Protein AF-A0ABD1UPL4-F1 (afdb_monomer_lite)

pLDDT: mean 81.05, std 18.78, range [35.22, 98.0]

Structure (mmCIF, N/CA/C/O backbone):
data_AF-A0ABD1UPL4-F1
#
_entry.id   AF-A0ABD1UPL4-F1
#
loop_
_atom_site.group_PDB
_atom_site.id
_atom_site.type_symbol
_atom_site.label_atom_id
_atom_site.label_alt_id
_atom_site.label_comp_id
_atom_site.label_asym_id
_atom_site.label_entity_id
_atom_site.label_seq_id
_atom_site.pdbx_PDB_ins_code
_atom_site.Cartn_x
_atom_site.Cartn_y
_atom_site.Cartn_z
_atom_site.occupancy
_atom_site.B_iso_or_equiv
_atom_site.auth_seq_id
_atom_site.auth_comp_id
_atom_site.auth_asym_id
_atom_site.auth_atom_id
_atom_site.pdbx_PDB_model_num
ATOM 1 N N . MET A 1 1 ? -34.786 12.542 63.519 1.00 57.78 1 MET A N 1
ATOM 2 C CA . MET A 1 1 ? -33.901 13.013 62.424 1.00 57.78 1 MET A CA 1
ATOM 3 C C . MET A 1 1 ? -32.709 12.085 62.118 1.00 57.78 1 MET A C 1
ATOM 5 O O . MET A 1 1 ? -32.287 12.051 60.973 1.00 57.78 1 MET A O 1
ATOM 9 N N . SER A 1 2 ? -32.197 11.280 63.065 1.00 63.03 2 SER A N 1
ATOM 10 C CA . SER A 1 2 ? -30.996 10.433 62.858 1.00 63.03 2 SER A CA 1
ATOM 11 C C . SER A 1 2 ? -31.134 9.312 61.796 1.00 63.03 2 SER A C 1
ATOM 13 O O . SER A 1 2 ? -30.226 9.090 60.998 1.00 63.03 2 SER A O 1
ATOM 15 N N . LYS A 1 3 ? -32.303 8.657 61.700 1.00 68.38 3 LYS A N 1
ATOM 16 C CA . LYS A 1 3 ? -32.531 7.527 60.769 1.00 68.38 3 LYS A CA 1
ATOM 17 C C . LYS A 1 3 ? -32.445 7.907 59.282 1.00 68.38 3 LYS A C 1
ATOM 19 O O . LYS A 1 3 ? -31.979 7.110 58.476 1.00 68.38 3 LYS A O 1
ATOM 24 N N . THR A 1 4 ? -32.866 9.117 58.914 1.00 75.88 4 THR A N 1
ATOM 25 C CA . THR A 1 4 ? -32.844 9.586 57.517 1.00 75.88 4 THR A CA 1
ATOM 26 C C . THR A 1 4 ? -31.418 9.857 57.042 1.00 75.88 4 THR A C 1
ATOM 28 O O . THR A 1 4 ? -31.061 9.492 55.928 1.00 75.88 4 THR A O 1
ATOM 31 N N . ARG A 1 5 ? -30.570 10.420 57.913 1.00 78.62 5 ARG A N 1
ATOM 32 C CA . ARG A 1 5 ? -29.154 10.687 57.622 1.00 78.62 5 ARG A CA 1
ATOM 33 C C . ARG A 1 5 ? -28.358 9.396 57.404 1.00 78.62 5 ARG A C 1
ATOM 35 O O . ARG A 1 5 ? -27.561 9.329 56.478 1.00 78.62 5 ARG A O 1
ATOM 42 N N . SER A 1 6 ? -28.631 8.367 58.209 1.00 86.56 6 SER A N 1
ATOM 43 C CA . SER A 1 6 ? -28.003 7.046 58.079 1.00 86.56 6 SER A CA 1
ATOM 44 C C . SER A 1 6 ? -28.363 6.352 56.759 1.00 86.56 6 SER A C 1
ATOM 46 O O . SER A 1 6 ? -27.465 5.865 56.079 1.00 86.56 6 SER A O 1
ATOM 48 N N . LYS A 1 7 ? -29.636 6.392 56.336 1.00 88.00 7 LYS A N 1
ATOM 49 C CA . LYS A 1 7 ? -30.048 5.851 55.027 1.00 88.00 7 LYS A CA 1
ATOM 50 C C . LYS A 1 7 ? -29.358 6.550 53.857 1.00 88.00 7 LYS A C 1
ATOM 52 O O . LYS A 1 7 ? -28.914 5.893 52.927 1.00 88.00 7 LYS A O 1
ATOM 57 N N . VAL A 1 8 ? -29.238 7.876 53.911 1.00 90.00 8 VAL A N 1
ATOM 58 C CA . VAL A 1 8 ? -28.547 8.645 52.864 1.00 90.00 8 VAL A CA 1
ATOM 59 C C . VAL A 1 8 ? -27.071 8.241 52.778 1.00 90.00 8 VAL A C 1
ATOM 61 O O . VAL A 1 8 ? -26.567 8.004 51.685 1.00 90.00 8 VAL A O 1
ATOM 64 N N . GLN A 1 9 ? -26.387 8.085 53.916 1.00 89.44 9 GLN A N 1
ATOM 65 C CA . GLN A 1 9 ? -24.999 7.605 53.943 1.00 89.44 9 GLN A CA 1
ATOM 66 C C . GLN A 1 9 ? -24.849 6.190 53.367 1.00 89.44 9 GLN A C 1
ATOM 68 O O . GLN A 1 9 ? -23.898 5.932 52.633 1.00 89.44 9 GLN A O 1
ATOM 73 N N . GLU A 1 10 ? -25.790 5.291 53.658 1.00 93.06 10 GLU A N 1
ATOM 74 C CA . GLU A 1 10 ? -25.792 3.928 53.121 1.00 93.06 10 GLU A CA 1
ATOM 75 C C . GLU A 1 10 ? -25.924 3.911 51.589 1.00 93.06 10 GLU A C 1
ATOM 77 O O . GLU A 1 10 ? -25.191 3.195 50.907 1.00 93.06 10 GLU A O 1
ATOM 82 N N . GLU A 1 11 ? -26.798 4.748 51.028 1.00 93.56 11 GLU A N 1
ATOM 83 C CA . GLU A 1 11 ? -26.969 4.867 49.575 1.00 93.56 11 GLU A CA 1
ATOM 84 C C . GLU A 1 11 ? -25.731 5.464 48.886 1.00 93.56 11 GLU A C 1
ATOM 86 O O . GLU A 1 11 ? -25.312 4.979 47.832 1.00 93.56 11 GLU A O 1
ATOM 91 N N . HIS A 1 12 ? -25.077 6.456 49.500 1.00 94.00 12 HIS A N 1
ATOM 92 C CA . HIS A 1 12 ? -23.802 6.974 48.992 1.00 94.00 12 HIS A CA 1
ATOM 93 C C . HIS A 1 12 ? -22.706 5.900 48.982 1.00 94.00 12 HIS A C 1
ATOM 95 O O . HIS A 1 12 ? -21.971 5.793 48.001 1.00 94.00 12 HIS A O 1
ATOM 101 N N . LEU A 1 13 ? -22.623 5.069 50.026 1.00 95.06 13 LEU A N 1
ATOM 102 C CA . LEU A 1 13 ? -21.667 3.959 50.086 1.00 95.06 13 LEU A CA 1
ATOM 103 C C . LEU A 1 13 ? -21.941 2.905 49.007 1.00 95.06 13 LEU A C 1
ATOM 105 O O . LEU A 1 13 ? -21.007 2.438 48.354 1.00 95.06 13 LEU A O 1
ATOM 109 N N . LYS A 1 14 ? -23.213 2.563 48.763 1.00 95.56 14 LYS A N 1
ATOM 110 C CA . LYS A 1 14 ? -23.599 1.655 47.669 1.00 95.56 14 LYS A CA 1
ATOM 111 C C . LYS A 1 14 ? -23.186 2.209 46.309 1.00 95.56 14 LYS A C 1
ATOM 113 O O . LYS A 1 14 ? -22.648 1.466 45.488 1.00 95.56 14 LYS A O 1
ATOM 118 N N . LYS A 1 15 ? -23.400 3.509 46.085 1.00 96.12 15 LYS A N 1
ATOM 119 C CA . LYS A 1 15 ? -23.006 4.184 44.845 1.00 96.12 15 LYS A CA 1
ATOM 120 C C . LYS A 1 15 ? -21.490 4.136 44.634 1.00 96.12 15 LYS A C 1
ATOM 122 O O . LYS A 1 15 ? -21.055 3.708 43.572 1.00 96.12 15 LYS A O 1
ATOM 127 N N . ILE A 1 16 ? -20.705 4.477 45.657 1.00 96.56 16 ILE A N 1
ATOM 128 C CA . ILE A 1 16 ? -19.235 4.428 45.599 1.00 96.56 16 ILE A CA 1
ATOM 129 C C . ILE A 1 16 ? -18.743 3.008 45.302 1.00 96.56 16 ILE A C 1
ATOM 131 O O . ILE A 1 16 ? -17.894 2.821 44.437 1.00 96.56 16 ILE A O 1
ATOM 135 N N . ASN A 1 17 ? -19.296 1.990 45.967 1.00 96.06 17 ASN A N 1
ATOM 136 C CA . ASN A 1 17 ? -18.900 0.601 45.725 1.00 96.06 17 ASN A CA 1
ATOM 137 C C . ASN A 1 17 ? -19.213 0.145 44.295 1.00 96.06 17 ASN A C 1
ATOM 139 O O . ASN A 1 17 ? -18.421 -0.583 43.694 1.00 96.06 17 ASN A O 1
ATOM 143 N N . ARG A 1 18 ? -20.344 0.587 43.736 1.00 96.50 18 ARG A N 1
ATOM 144 C CA . ARG A 1 18 ? -20.697 0.309 42.344 1.00 96.50 18 ARG A CA 1
ATOM 145 C C . ARG A 1 18 ? -19.719 0.974 41.376 1.00 96.50 18 ARG A C 1
ATOM 147 O O . ARG A 1 18 ? -19.169 0.287 40.521 1.00 96.50 18 ARG A O 1
ATOM 154 N N . GLU A 1 19 ? -19.469 2.270 41.546 1.00 97.06 19 GLU A N 1
ATOM 155 C CA . GLU A 1 19 ? -18.523 3.029 40.716 1.00 97.06 19 GLU A CA 1
ATOM 156 C C . GLU A 1 19 ? -17.108 2.436 40.798 1.00 97.06 19 GLU A C 1
ATOM 158 O O . GLU A 1 19 ? -16.435 2.279 39.783 1.00 97.06 19 GLU A O 1
ATOM 163 N N . MET A 1 20 ? -16.676 2.016 41.990 1.00 97.19 20 MET A N 1
ATOM 164 C CA . MET A 1 20 ? -15.386 1.355 42.188 1.00 97.19 20 MET A CA 1
ATOM 165 C C . MET A 1 20 ? -15.320 -0.016 41.495 1.00 97.19 20 MET A C 1
ATOM 167 O O . MET A 1 20 ? -14.281 -0.384 40.943 1.00 97.19 20 MET A O 1
ATOM 171 N N . GLY A 1 21 ? -16.430 -0.760 41.465 1.00 96.88 21 GLY A N 1
ATOM 172 C CA . GLY A 1 21 ? -16.549 -2.009 40.708 1.00 96.88 21 GLY A CA 1
ATOM 173 C C . GLY A 1 21 ? -16.453 -1.799 39.194 1.00 96.88 21 GLY A C 1
ATOM 174 O O . GLY A 1 21 ? -15.705 -2.510 38.519 1.00 96.88 21 GLY A O 1
ATOM 175 N N . GLU A 1 22 ? -17.154 -0.792 38.670 1.00 97.00 22 GLU A N 1
ATOM 176 C CA . GLU A 1 22 ? -17.115 -0.404 37.253 1.00 97.00 22 GLU A CA 1
ATOM 177 C C . GLU A 1 22 ? -15.710 0.072 36.846 1.00 97.00 22 GLU A C 1
ATOM 179 O O . GLU A 1 22 ? -15.168 -0.374 35.829 1.00 97.00 22 GLU A O 1
ATOM 184 N N . LEU A 1 23 ? -15.062 0.888 37.685 1.00 97.88 23 LEU A N 1
ATOM 185 C CA . LEU A 1 23 ? -13.683 1.329 37.477 1.00 97.88 23 LEU A CA 1
ATOM 186 C C . LEU A 1 23 ? -12.706 0.147 37.458 1.00 97.88 23 LEU A C 1
ATOM 188 O O . LEU A 1 23 ? -11.845 0.080 36.583 1.00 97.88 23 LEU A O 1
ATOM 192 N N . SER A 1 24 ? -12.855 -0.817 38.371 1.00 97.44 24 SER A N 1
ATOM 193 C CA . SER A 1 24 ? -12.014 -2.020 38.406 1.00 97.44 24 SER A CA 1
ATOM 194 C C . SER A 1 24 ? -12.166 -2.875 37.141 1.00 97.44 24 SER A C 1
ATOM 196 O O . SER A 1 24 ? -11.178 -3.398 36.623 1.00 97.44 24 SER A O 1
ATOM 198 N N . ALA A 1 25 ? -13.386 -3.005 36.610 1.00 97.81 25 ALA A N 1
ATOM 199 C CA . ALA A 1 25 ? -13.636 -3.721 35.359 1.00 97.81 25 ALA A CA 1
ATOM 200 C C . ALA A 1 25 ? -13.030 -2.992 34.145 1.00 97.81 25 ALA A C 1
ATOM 202 O O . ALA A 1 25 ? -12.408 -3.620 33.281 1.00 97.81 25 ALA A O 1
ATOM 203 N N . SER A 1 26 ? -13.157 -1.663 34.109 1.00 98.00 26 SER A N 1
ATOM 204 C CA . SER A 1 26 ? -12.530 -0.824 33.083 1.00 98.00 26 SER A CA 1
ATOM 205 C C . SER A 1 26 ? -11.002 -0.937 33.126 1.00 98.00 26 SER A C 1
ATOM 207 O O . SER A 1 26 ? -10.372 -1.201 32.104 1.00 98.00 26 SER A O 1
ATOM 209 N N . TYR A 1 27 ? -10.409 -0.869 34.322 1.00 98.00 27 TYR A N 1
ATOM 210 C CA . TYR A 1 27 ? -8.968 -1.024 34.530 1.00 98.00 27 TYR A CA 1
ATOM 211 C C . TYR A 1 27 ? -8.439 -2.360 33.990 1.00 98.00 27 TYR A C 1
ATOM 213 O O . TYR A 1 27 ? -7.474 -2.378 33.228 1.00 98.00 27 TYR A O 1
ATOM 221 N N . ARG A 1 28 ? -9.120 -3.475 34.292 1.00 97.88 28 ARG A N 1
ATOM 222 C CA . ARG A 1 28 ? -8.767 -4.800 33.745 1.00 97.88 28 ARG A CA 1
ATOM 223 C C . ARG A 1 28 ? -8.824 -4.831 32.220 1.00 97.88 28 ARG A C 1
ATOM 225 O O . ARG A 1 28 ? -7.951 -5.405 31.580 1.00 97.88 28 ARG A O 1
ATOM 232 N N . THR A 1 29 ? -9.836 -4.195 31.634 1.00 97.81 29 THR A N 1
ATOM 233 C CA . THR A 1 29 ? -9.984 -4.122 30.173 1.00 97.81 29 THR A CA 1
ATOM 234 C C . THR A 1 29 ? -8.821 -3.371 29.532 1.00 97.81 29 THR A C 1
ATOM 236 O O . THR A 1 29 ? -8.315 -3.793 28.494 1.00 97.81 29 THR A O 1
ATOM 239 N N . VAL A 1 30 ? -8.390 -2.265 30.142 1.00 97.75 30 VAL A N 1
ATOM 240 C CA . VAL A 1 30 ? -7.252 -1.480 29.655 1.00 97.75 30 VAL A C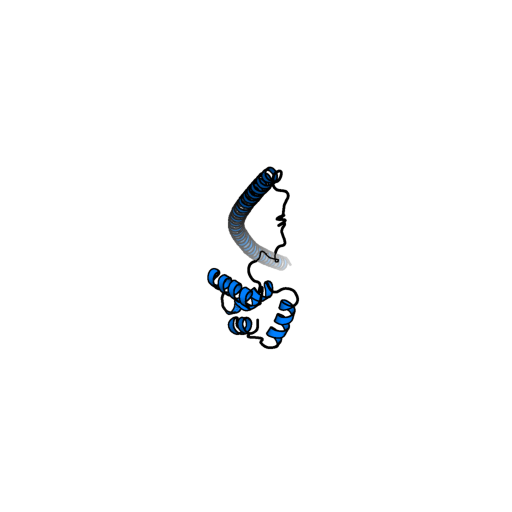A 1
ATOM 241 C C . VAL A 1 30 ? -5.953 -2.276 29.763 1.00 97.75 30 VAL A C 1
ATOM 243 O O . VAL A 1 30 ? -5.226 -2.328 28.777 1.00 97.75 30 VAL A O 1
ATOM 246 N N . ILE A 1 31 ? -5.698 -2.955 30.887 1.00 97.06 31 ILE A N 1
ATOM 247 C CA . ILE A 1 31 ? -4.506 -3.809 31.036 1.00 97.06 31 ILE A CA 1
ATOM 248 C C . ILE A 1 31 ? -4.451 -4.885 29.952 1.00 97.06 31 ILE A C 1
ATOM 250 O O . ILE A 1 31 ? -3.459 -4.972 29.238 1.00 97.06 31 ILE A O 1
ATOM 254 N N . ASN A 1 32 ? -5.545 -5.617 29.733 1.00 96.25 32 ASN A N 1
ATOM 255 C CA . ASN A 1 32 ? -5.569 -6.660 28.705 1.00 96.25 32 ASN A CA 1
ATOM 256 C C . ASN A 1 32 ? -5.273 -6.105 27.298 1.00 96.25 32 ASN A C 1
ATOM 258 O O . ASN A 1 32 ? -4.647 -6.771 26.473 1.00 96.25 32 ASN A O 1
ATOM 262 N N . LYS A 1 33 ? -5.725 -4.878 27.004 1.00 96.12 33 LYS A N 1
ATOM 263 C CA . LYS A 1 33 ? -5.424 -4.205 25.731 1.00 96.12 33 LYS A CA 1
ATOM 264 C C . LYS A 1 33 ? -3.962 -3.769 25.633 1.00 96.12 33 LYS A C 1
ATOM 266 O O . LYS A 1 33 ? -3.405 -3.841 24.539 1.00 96.12 33 LYS A O 1
ATOM 271 N N . ILE A 1 34 ? -3.360 -3.322 26.734 1.00 96.50 34 ILE A N 1
ATOM 272 C CA . ILE A 1 34 ? -1.935 -2.968 26.794 1.00 96.50 34 ILE A CA 1
ATOM 273 C C . ILE A 1 34 ? -1.091 -4.215 26.523 1.00 96.50 34 ILE A C 1
ATOM 275 O O . ILE A 1 34 ? -0.300 -4.200 25.586 1.00 96.50 34 ILE A O 1
ATOM 279 N N . ASP A 1 35 ? -1.361 -5.324 27.213 1.00 94.31 35 ASP A N 1
ATOM 280 C CA . ASP A 1 35 ? -0.626 -6.582 27.021 1.00 94.31 35 ASP A CA 1
ATOM 281 C C . ASP A 1 35 ? -0.726 -7.089 25.570 1.00 94.31 35 ASP A C 1
ATOM 283 O O . ASP A 1 35 ? 0.259 -7.507 24.956 1.00 94.31 35 ASP A O 1
ATOM 287 N N . SER A 1 36 ? -1.921 -7.000 24.974 1.00 95.19 36 SER A N 1
ATOM 288 C CA . SER A 1 36 ? -2.127 -7.339 23.560 1.00 95.19 36 SER A CA 1
ATOM 289 C C . SER A 1 36 ? -1.374 -6.403 22.606 1.00 95.19 36 SER A C 1
ATOM 291 O O . SER A 1 36 ? -0.942 -6.832 21.530 1.00 95.19 36 SER A O 1
ATOM 293 N N . SER A 1 37 ? -1.242 -5.125 22.958 1.00 95.00 37 SER A N 1
ATOM 294 C CA . SER A 1 37 ? -0.512 -4.144 22.150 1.00 95.00 37 SER A CA 1
ATOM 295 C C . SER A 1 37 ? 0.991 -4.396 22.221 1.00 95.00 37 SER A C 1
ATOM 297 O O . SER A 1 37 ? 1.643 -4.399 21.180 1.00 95.00 37 SER A O 1
ATOM 299 N N . ASP A 1 38 ? 1.524 -4.725 23.397 1.00 94.81 38 ASP A N 1
ATOM 300 C CA . ASP A 1 38 ? 2.937 -5.072 23.590 1.00 94.81 38 ASP A CA 1
ATOM 301 C C . ASP A 1 38 ? 3.348 -6.298 22.765 1.00 94.81 38 ASP A C 1
ATOM 303 O O . ASP A 1 38 ? 4.415 -6.322 22.146 1.00 94.81 38 ASP A O 1
ATOM 307 N N . LEU A 1 39 ? 2.480 -7.313 22.689 1.00 93.06 39 LEU A N 1
ATOM 308 C CA . LEU A 1 39 ? 2.693 -8.462 21.802 1.00 93.06 39 LEU A CA 1
ATOM 309 C C . LEU A 1 39 ? 2.744 -8.044 20.328 1.00 93.06 39 LEU A C 1
ATOM 311 O O . LEU A 1 39 ? 3.596 -8.518 19.575 1.00 93.06 39 LEU A O 1
ATOM 315 N N . THR A 1 40 ? 1.850 -7.141 19.920 1.00 93.56 40 THR A N 1
ATOM 316 C CA . THR A 1 40 ? 1.802 -6.628 18.545 1.00 93.56 40 THR A CA 1
ATOM 317 C C . THR A 1 40 ? 3.064 -5.829 18.209 1.00 93.56 40 THR A C 1
ATOM 319 O O . THR A 1 40 ? 3.632 -6.013 17.133 1.00 93.56 40 THR A O 1
ATOM 322 N N . LEU A 1 41 ? 3.550 -5.000 19.137 1.00 95.25 41 LEU A N 1
ATOM 323 C CA . LEU A 1 41 ? 4.771 -4.212 18.963 1.00 95.25 41 LEU A CA 1
ATOM 324 C C . LEU A 1 41 ? 5.999 -5.101 18.750 1.00 95.25 41 LEU A C 1
ATOM 326 O O . LEU A 1 41 ? 6.719 -4.894 17.778 1.00 95.25 41 LEU A O 1
ATOM 330 N N . LYS A 1 42 ? 6.171 -6.163 19.545 1.00 94.69 42 LYS A N 1
ATOM 331 C CA . LYS A 1 42 ? 7.284 -7.118 19.365 1.00 94.69 42 LYS A CA 1
ATOM 332 C C . LYS A 1 42 ? 7.300 -7.768 17.979 1.00 94.69 42 LYS A C 1
ATOM 334 O O . LYS A 1 42 ? 8.358 -7.989 17.392 1.00 94.69 42 LYS A O 1
ATOM 339 N N . VAL A 1 43 ? 6.126 -8.095 17.432 1.00 94.06 43 VAL A N 1
ATOM 340 C CA . VAL A 1 43 ? 6.024 -8.654 16.072 1.00 94.06 43 VAL A CA 1
ATOM 341 C C . VAL A 1 43 ? 6.449 -7.624 15.024 1.00 94.06 43 VAL A C 1
ATOM 343 O O . VAL A 1 43 ? 7.136 -7.978 14.062 1.00 94.06 43 VAL A O 1
ATOM 346 N N . LEU A 1 44 ? 6.059 -6.360 15.203 1.00 93.44 44 LEU A N 1
ATOM 347 C CA . LEU A 1 44 ? 6.441 -5.274 14.303 1.00 93.44 44 LEU A CA 1
ATOM 348 C C . LEU A 1 44 ? 7.942 -4.969 14.374 1.00 93.44 44 LEU A C 1
ATOM 350 O O . LEU A 1 44 ? 8.554 -4.804 13.324 1.00 93.44 44 LEU A O 1
ATOM 354 N N . GLU A 1 45 ? 8.546 -4.981 15.562 1.00 93.56 45 GLU A N 1
ATOM 355 C CA . GLU A 1 45 ? 9.994 -4.810 15.753 1.00 93.56 45 GLU A CA 1
ATOM 356 C C . GLU A 1 45 ? 10.790 -5.892 15.012 1.00 93.56 45 GLU A C 1
ATOM 358 O O . GLU A 1 45 ? 11.649 -5.579 14.187 1.00 93.56 45 GLU A O 1
ATOM 363 N N . ASN A 1 46 ? 10.423 -7.165 15.191 1.00 93.31 46 ASN A N 1
ATOM 364 C CA . ASN A 1 46 ? 11.048 -8.280 14.469 1.00 93.31 46 ASN A CA 1
ATOM 365 C C . ASN A 1 46 ? 10.895 -8.154 12.943 1.00 93.31 46 ASN A C 1
ATOM 367 O O . ASN A 1 46 ? 11.737 -8.618 12.170 1.00 93.31 46 ASN A O 1
ATOM 371 N N . ARG A 1 47 ? 9.783 -7.574 12.474 1.00 93.88 47 ARG A N 1
ATOM 372 C CA . ARG A 1 47 ? 9.567 -7.321 11.045 1.00 93.88 47 ARG A CA 1
ATOM 373 C C . ARG A 1 47 ? 10.430 -6.163 10.549 1.00 93.88 47 ARG A C 1
ATOM 375 O O . ARG A 1 47 ? 10.954 -6.264 9.441 1.00 93.88 47 ARG A O 1
ATOM 382 N N . GLN A 1 48 ? 10.584 -5.109 11.345 1.00 94.19 48 GLN A N 1
ATOM 383 C CA . GLN A 1 48 ? 11.434 -3.965 11.025 1.00 94.19 48 GLN A CA 1
ATOM 384 C C . GLN A 1 48 ? 12.902 -4.389 10.903 1.00 94.19 48 GLN A C 1
ATOM 386 O O . GLN A 1 48 ? 13.534 -4.080 9.900 1.00 94.19 48 GLN A O 1
ATOM 391 N N . GLU A 1 49 ? 13.400 -5.214 11.826 1.00 95.25 49 GLU A N 1
ATOM 392 C CA . GLU A 1 49 ? 14.767 -5.749 11.770 1.00 95.25 49 GLU A CA 1
ATOM 393 C C . GLU A 1 49 ? 15.034 -6.521 10.463 1.00 95.25 49 GLU A C 1
ATOM 395 O O . GLU A 1 49 ? 16.067 -6.355 9.810 1.00 95.25 49 GLU A O 1
ATOM 400 N N . LYS A 1 50 ? 14.073 -7.341 10.015 1.00 93.94 50 LYS A N 1
ATOM 401 C CA . LYS A 1 50 ? 14.179 -8.045 8.725 1.00 93.94 50 LYS A CA 1
ATOM 402 C C . LYS A 1 50 ? 14.245 -7.079 7.544 1.00 93.94 50 LYS A C 1
ATOM 404 O O . LYS A 1 50 ? 14.984 -7.342 6.598 1.00 93.94 50 LYS A O 1
ATOM 409 N N . ILE A 1 51 ? 13.474 -5.993 7.583 1.00 95.69 51 ILE A N 1
ATOM 410 C CA . ILE A 1 51 ? 13.495 -4.961 6.542 1.00 95.69 51 ILE A CA 1
ATOM 411 C C . ILE A 1 51 ? 14.865 -4.281 6.513 1.00 95.69 51 ILE A C 1
ATOM 413 O O . ILE A 1 51 ? 15.450 -4.165 5.438 1.00 95.69 51 ILE A O 1
ATOM 417 N N . ASP A 1 52 ? 15.417 -3.919 7.668 1.00 95.56 52 ASP A N 1
ATOM 418 C CA . ASP A 1 52 ? 16.719 -3.251 7.756 1.00 95.56 52 ASP A CA 1
ATOM 419 C C . ASP A 1 52 ? 17.854 -4.147 7.232 1.00 95.56 52 ASP A C 1
ATOM 421 O O . ASP A 1 52 ? 18.730 -3.702 6.483 1.00 95.56 52 ASP A O 1
ATOM 425 N N . ASN A 1 53 ? 17.795 -5.449 7.521 1.00 96.12 53 ASN A N 1
ATOM 426 C CA . ASN A 1 53 ? 18.728 -6.431 6.967 1.00 96.12 53 ASN A CA 1
ATOM 427 C C . ASN A 1 53 ? 18.646 -6.523 5.432 1.00 96.12 53 ASN A C 1
ATOM 429 O O . ASN A 1 53 ? 19.670 -6.601 4.753 1.00 96.12 53 ASN A O 1
ATOM 433 N N . ILE A 1 54 ? 17.441 -6.466 4.861 1.00 96.44 54 ILE A N 1
ATOM 434 C CA . ILE A 1 54 ? 17.260 -6.469 3.402 1.00 96.44 54 ILE A CA 1
ATOM 435 C C . ILE A 1 54 ? 17.790 -5.168 2.789 1.00 96.44 54 ILE A C 1
ATOM 437 O O . ILE A 1 54 ? 18.501 -5.203 1.785 1.00 96.44 54 ILE A O 1
ATOM 441 N N . VAL A 1 55 ? 17.479 -4.017 3.390 1.00 96.62 55 VAL A N 1
ATOM 442 C CA . VAL A 1 55 ? 17.933 -2.704 2.907 1.00 96.62 55 VAL A CA 1
ATOM 443 C C . VAL A 1 55 ? 19.459 -2.617 2.924 1.00 96.62 55 VAL A C 1
ATOM 445 O O . VAL A 1 55 ? 20.068 -2.168 1.952 1.00 96.62 55 VAL A O 1
ATOM 448 N N . THR A 1 56 ? 20.097 -3.089 3.993 1.00 97.12 56 THR A N 1
ATOM 449 C CA . THR A 1 56 ? 21.562 -3.099 4.090 1.00 97.12 56 THR A CA 1
ATOM 450 C C . THR A 1 56 ? 22.211 -4.026 3.061 1.00 97.12 56 THR A C 1
ATOM 452 O O . THR A 1 56 ? 23.224 -3.645 2.472 1.00 97.12 56 THR A O 1
ATOM 455 N N . ASP A 1 57 ? 21.635 -5.200 2.782 1.00 97.00 57 ASP A N 1
ATOM 456 C CA . ASP A 1 57 ? 22.114 -6.099 1.721 1.00 97.00 57 ASP A CA 1
ATOM 457 C C . ASP A 1 57 ? 21.997 -5.463 0.326 1.00 97.00 57 ASP A C 1
ATOM 459 O O . ASP A 1 57 ? 22.946 -5.490 -0.463 1.00 97.00 57 ASP A O 1
ATOM 463 N N . ILE A 1 58 ? 20.864 -4.815 0.038 1.00 96.81 58 ILE A N 1
ATOM 464 C CA . ILE A 1 58 ? 20.654 -4.094 -1.225 1.00 96.81 58 ILE A CA 1
ATOM 465 C C . ILE A 1 58 ? 21.692 -2.981 -1.388 1.00 96.81 58 ILE A C 1
ATOM 467 O O . ILE A 1 58 ? 22.319 -2.884 -2.445 1.00 96.81 58 ILE A O 1
ATOM 471 N N . ASN A 1 59 ? 21.925 -2.183 -0.345 1.00 95.75 59 ASN A N 1
ATOM 472 C CA . ASN A 1 59 ? 22.913 -1.107 -0.387 1.00 95.75 59 ASN A CA 1
ATOM 473 C C . ASN A 1 59 ? 24.325 -1.645 -0.650 1.00 95.75 59 ASN A C 1
ATOM 475 O O . ASN A 1 59 ? 25.035 -1.113 -1.499 1.00 95.75 59 ASN A O 1
ATOM 479 N N . LYS A 1 60 ? 24.724 -2.755 -0.016 1.00 96.44 60 LYS A N 1
ATOM 480 C CA . LYS A 1 60 ? 26.029 -3.391 -0.282 1.00 96.44 60 LYS A CA 1
ATOM 481 C C . LYS A 1 60 ? 26.173 -3.846 -1.735 1.00 96.44 60 LYS A C 1
ATOM 483 O O . LYS A 1 60 ? 27.231 -3.659 -2.342 1.00 96.44 60 LYS A O 1
ATOM 488 N N . LYS A 1 61 ? 25.118 -4.432 -2.310 1.00 95.31 61 LYS A N 1
ATOM 489 C CA . LYS A 1 61 ? 25.105 -4.848 -3.722 1.00 95.31 61 LYS A CA 1
ATOM 490 C C . LYS A 1 61 ? 25.206 -3.648 -4.659 1.00 95.31 61 LYS A C 1
ATOM 492 O O . LYS A 1 61 ? 25.935 -3.716 -5.647 1.00 95.31 61 LYS A O 1
ATOM 497 N N . TYR A 1 62 ? 24.519 -2.556 -4.332 1.00 95.38 62 TYR A N 1
ATOM 498 C CA . TYR A 1 62 ? 24.597 -1.306 -5.080 1.00 95.38 62 TYR A CA 1
ATOM 499 C C . TYR A 1 62 ? 26.015 -0.721 -5.064 1.00 95.38 62 TYR A C 1
ATOM 501 O O . TYR A 1 62 ? 26.573 -0.470 -6.129 1.00 95.38 62 TYR A O 1
ATOM 509 N N . GLU A 1 63 ? 26.641 -0.603 -3.891 1.00 94.56 63 GLU A N 1
ATOM 510 C CA . GLU A 1 63 ? 28.027 -0.124 -3.769 1.00 94.56 63 GLU A CA 1
ATOM 511 C C . GLU A 1 63 ? 29.012 -1.003 -4.551 1.00 94.56 63 GLU A C 1
ATOM 513 O O . GLU A 1 63 ? 29.873 -0.503 -5.275 1.00 94.56 63 GLU A O 1
ATOM 518 N N . THR A 1 64 ? 28.839 -2.326 -4.486 1.00 94.81 64 THR A N 1
ATOM 519 C CA . THR A 1 64 ? 29.657 -3.274 -5.260 1.00 94.81 64 THR A CA 1
ATOM 520 C C . THR A 1 64 ? 29.521 -3.032 -6.764 1.00 94.81 64 THR A C 1
ATOM 522 O O . THR A 1 64 ? 30.521 -2.997 -7.483 1.00 94.81 64 THR A O 1
ATOM 525 N N . LEU A 1 65 ? 28.296 -2.826 -7.253 1.00 95.56 65 LEU A N 1
ATOM 526 C CA . LEU A 1 65 ? 28.042 -2.541 -8.663 1.00 95.56 65 LEU A CA 1
ATOM 527 C C . LEU A 1 65 ? 28.673 -1.207 -9.088 1.00 95.56 65 LEU A C 1
ATOM 529 O O . LEU A 1 65 ? 29.297 -1.136 -10.147 1.00 95.56 65 LEU A O 1
ATOM 533 N N . VAL A 1 66 ? 28.550 -0.163 -8.263 1.00 93.94 66 VAL A N 1
ATOM 534 C CA . VAL A 1 66 ? 29.176 1.148 -8.504 1.00 93.94 66 VAL A CA 1
ATOM 535 C C . VAL A 1 66 ? 30.698 1.020 -8.579 1.00 93.94 66 VAL A C 1
ATOM 537 O O . VAL A 1 66 ? 31.304 1.542 -9.517 1.00 93.94 66 VAL A O 1
ATOM 540 N N . ALA A 1 67 ? 31.314 0.266 -7.666 1.00 93.38 67 ALA A N 1
ATOM 541 C CA . ALA A 1 67 ? 32.751 0.005 -7.679 1.00 93.38 67 ALA A CA 1
ATOM 542 C C . ALA A 1 67 ? 33.196 -0.757 -8.942 1.00 93.38 67 ALA A C 1
ATOM 544 O O . ALA A 1 67 ? 34.184 -0.382 -9.578 1.00 93.38 67 ALA A O 1
ATOM 545 N N . MET A 1 68 ? 32.441 -1.779 -9.365 1.00 91.69 68 MET A N 1
ATOM 546 C CA . MET A 1 68 ? 32.710 -2.510 -10.611 1.00 91.69 68 MET A CA 1
ATOM 547 C C . MET A 1 68 ? 32.604 -1.601 -11.843 1.00 91.69 68 MET A C 1
ATOM 549 O O . MET A 1 68 ? 33.484 -1.624 -12.704 1.00 91.69 68 MET A O 1
ATOM 553 N N . MET A 1 69 ? 31.568 -0.758 -11.920 1.00 89.88 69 MET A N 1
ATOM 554 C CA . MET A 1 69 ? 31.410 0.215 -13.008 1.00 89.88 69 MET A CA 1
ATOM 555 C C . MET A 1 69 ? 32.552 1.239 -13.033 1.00 89.88 69 MET A C 1
ATOM 557 O O . MET A 1 69 ? 33.041 1.587 -14.110 1.00 89.88 69 MET A O 1
ATOM 561 N N . ALA A 1 70 ? 33.015 1.695 -11.865 1.00 87.75 70 ALA A N 1
ATOM 562 C CA . ALA A 1 70 ? 34.157 2.596 -11.754 1.00 87.75 70 ALA A CA 1
ATOM 563 C C . ALA A 1 70 ? 35.455 1.942 -12.256 1.00 87.75 70 ALA A C 1
ATOM 565 O O . ALA A 1 70 ? 36.199 2.578 -13.002 1.00 87.75 70 ALA A O 1
ATOM 566 N N . HIS A 1 71 ? 35.694 0.668 -11.927 1.00 84.75 71 HIS A N 1
ATOM 567 C CA . HIS A 1 71 ? 36.861 -0.076 -12.407 1.00 84.75 71 HIS A CA 1
ATOM 568 C C . HIS A 1 71 ? 36.838 -0.272 -13.932 1.00 84.75 71 HIS A C 1
ATOM 570 O O . HIS A 1 71 ? 37.821 0.021 -14.608 1.00 84.75 71 HIS A O 1
ATOM 576 N N . ILE A 1 72 ? 35.693 -0.670 -14.499 1.00 84.19 72 ILE A N 1
ATOM 577 C CA . ILE A 1 72 ? 35.526 -0.819 -15.957 1.00 84.19 72 ILE A CA 1
ATOM 578 C C . ILE A 1 72 ? 35.744 0.525 -16.673 1.00 84.19 72 ILE A C 1
ATOM 580 O O . ILE A 1 72 ? 36.425 0.591 -17.696 1.00 84.19 72 ILE A O 1
ATOM 584 N N . SER A 1 73 ? 35.205 1.615 -16.121 1.00 78.44 73 SER A N 1
ATOM 585 C CA . SER A 1 73 ? 35.385 2.970 -16.655 1.00 78.44 73 SER A CA 1
ATOM 586 C C . SER A 1 73 ? 36.834 3.468 -16.539 1.00 78.44 73 SER A C 1
ATOM 588 O O . SER A 1 73 ? 37.317 4.167 -17.431 1.00 78.44 73 SER A O 1
ATOM 590 N N . GLY A 1 74 ? 37.548 3.080 -15.476 1.00 72.69 74 GLY A N 1
ATOM 591 C CA . GLY A 1 74 ? 38.976 3.350 -15.284 1.00 72.69 74 GLY A CA 1
ATOM 592 C C . GLY A 1 74 ? 39.852 2.631 -16.311 1.00 72.69 74 GLY A C 1
ATOM 593 O O . GLY A 1 74 ? 40.636 3.278 -17.003 1.00 72.69 74 GLY A O 1
ATOM 594 N N . ASN A 1 75 ? 39.638 1.328 -16.504 1.00 61.12 75 ASN A N 1
ATOM 595 C CA . ASN A 1 75 ? 40.400 0.516 -17.463 1.00 61.12 75 ASN A CA 1
ATOM 596 C C . ASN A 1 75 ? 40.142 0.941 -18.926 1.00 61.12 75 ASN A C 1
ATOM 598 O O . ASN A 1 75 ? 41.019 0.828 -19.783 1.00 61.12 75 ASN A O 1
ATOM 602 N N . MET A 1 76 ? 38.962 1.506 -19.222 1.00 52.97 76 MET A N 1
ATOM 603 C CA . MET A 1 76 ? 38.664 2.106 -20.531 1.00 52.97 76 MET A CA 1
ATOM 604 C C . MET A 1 76 ? 39.375 3.444 -20.790 1.00 52.97 76 MET A C 1
ATOM 606 O O . MET A 1 76 ? 39.425 3.873 -21.943 1.00 52.97 76 MET A O 1
ATOM 610 N N . LYS A 1 77 ? 39.903 4.134 -19.769 1.00 54.12 77 LYS A N 1
ATOM 611 C CA . LYS A 1 77 ? 40.670 5.378 -19.966 1.00 54.12 77 LYS A CA 1
ATOM 612 C C . LYS A 1 77 ? 42.136 5.111 -20.310 1.00 54.12 77 LYS A C 1
ATOM 614 O O . LYS A 1 77 ? 42.676 5.823 -21.143 1.00 54.12 77 LYS A O 1
ATOM 619 N N . GLU A 1 78 ? 42.741 4.061 -19.760 1.00 47.75 78 GLU A N 1
ATOM 620 C CA . GLU A 1 78 ? 44.146 3.697 -20.029 1.00 47.75 78 GLU A CA 1
ATOM 621 C C . GLU A 1 78 ? 44.353 3.117 -21.445 1.00 47.75 78 GLU A C 1
ATOM 623 O O . GLU A 1 78 ? 45.439 3.177 -22.012 1.00 47.75 78 GLU A O 1
ATOM 628 N N . SER A 1 79 ? 43.274 2.643 -22.075 1.00 47.41 79 SER A N 1
ATOM 629 C CA . SER A 1 79 ? 43.280 2.143 -23.458 1.00 47.41 79 SER A CA 1
ATOM 630 C C . SER A 1 79 ? 43.045 3.235 -24.521 1.00 47.41 79 SER A C 1
ATOM 632 O O . SER A 1 79 ? 43.026 2.927 -25.713 1.00 47.41 79 SER A O 1
ATOM 634 N N . LYS A 1 80 ? 42.834 4.504 -24.128 1.00 46.69 80 LYS A N 1
ATOM 635 C CA . LYS A 1 80 ? 42.405 5.586 -25.041 1.00 46.69 80 LYS A CA 1
ATOM 636 C C . LYS A 1 80 ? 43.520 6.434 -25.663 1.00 46.69 80 LYS A C 1
ATOM 638 O O . LYS A 1 80 ? 43.219 7.177 -26.591 1.00 46.69 80 LYS A O 1
ATOM 643 N N . ASP A 1 81 ? 44.783 6.269 -25.271 1.00 47.66 81 ASP A N 1
ATOM 644 C CA . ASP A 1 81 ? 45.890 7.053 -25.854 1.00 47.66 81 ASP A CA 1
ATOM 645 C C . ASP A 1 81 ? 46.447 6.487 -27.177 1.00 47.66 81 ASP A C 1
ATOM 647 O O . ASP A 1 81 ? 47.383 7.048 -27.743 1.00 47.66 81 ASP A O 1
ATOM 651 N N . LYS A 1 82 ? 45.882 5.396 -27.722 1.00 49.81 82 LYS A N 1
ATOM 652 C CA . LYS A 1 82 ? 46.358 4.803 -28.993 1.00 49.81 82 LYS A CA 1
ATOM 653 C C . LYS A 1 82 ? 45.337 4.667 -30.118 1.00 49.81 82 LYS A C 1
ATOM 655 O O . LYS A 1 82 ? 45.694 4.134 -31.161 1.00 49.81 82 LYS A O 1
ATOM 660 N N . GLN A 1 83 ? 44.121 5.183 -29.980 1.00 38.28 83 GLN A N 1
ATOM 661 C CA . GLN A 1 83 ? 43.176 5.248 -31.101 1.00 38.28 83 GLN A CA 1
ATOM 662 C C . GLN A 1 83 ? 42.271 6.471 -30.951 1.00 38.28 83 GLN A C 1
ATOM 664 O O . GLN A 1 83 ? 41.121 6.407 -30.523 1.00 38.28 83 GLN A O 1
ATOM 669 N N . ALA A 1 84 ? 42.833 7.620 -31.318 1.00 47.78 84 ALA A N 1
ATOM 670 C CA . ALA A 1 84 ? 42.053 8.758 -31.757 1.00 47.78 84 ALA A CA 1
ATOM 671 C C . ALA A 1 84 ? 41.566 8.471 -33.183 1.00 47.78 84 ALA A C 1
ATOM 673 O O . ALA A 1 84 ? 42.205 8.888 -34.135 1.00 47.78 84 ALA A O 1
ATOM 674 N N . GLU A 1 85 ? 40.472 7.719 -33.322 1.00 43.31 85 GLU A N 1
ATOM 675 C CA . GLU A 1 85 ? 39.553 7.839 -34.460 1.00 43.31 85 GLU A CA 1
ATOM 676 C C . GLU A 1 85 ? 38.251 7.064 -34.198 1.00 43.31 85 GLU A C 1
ATOM 678 O O . GLU A 1 85 ? 38.190 5.840 -34.241 1.00 43.31 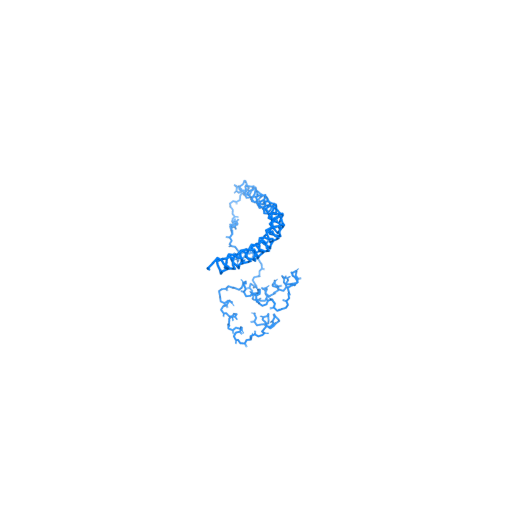85 GLU A O 1
ATOM 683 N N . SER A 1 86 ? 37.182 7.837 -33.984 1.00 49.78 86 SER A N 1
ATOM 684 C CA . SER A 1 86 ? 35.769 7.438 -33.936 1.00 49.78 86 SER A CA 1
ATOM 685 C C . SER A 1 86 ? 35.302 6.543 -32.770 1.00 49.78 86 SER A C 1
ATOM 687 O O . SER A 1 86 ? 35.982 5.643 -32.304 1.00 49.78 86 SER A O 1
ATOM 689 N N . PHE A 1 87 ? 34.067 6.806 -32.331 1.00 35.22 87 PHE A N 1
ATOM 690 C CA . PHE A 1 87 ? 33.317 6.143 -31.253 1.00 35.22 87 PHE A CA 1
ATOM 691 C C . PHE A 1 87 ? 33.694 6.532 -29.818 1.00 35.22 87 PHE A C 1
ATOM 693 O O . PHE A 1 87 ? 34.297 5.787 -29.052 1.00 35.22 87 PHE A O 1
ATOM 700 N N . ALA A 1 88 ? 33.193 7.692 -29.393 1.00 35.53 88 ALA A N 1
ATOM 701 C CA . ALA A 1 88 ? 32.937 7.939 -27.980 1.00 35.53 88 ALA A CA 1
ATOM 702 C C . ALA A 1 88 ? 31.668 7.179 -27.533 1.00 35.53 88 ALA A C 1
ATOM 704 O O . ALA A 1 88 ? 30.598 7.455 -28.079 1.00 35.53 88 ALA A O 1
ATOM 705 N N . PRO A 1 89 ? 31.713 6.297 -26.513 1.00 37.41 89 PRO A N 1
ATOM 706 C CA . PRO A 1 89 ? 30.531 5.954 -25.747 1.00 37.41 89 PRO A CA 1
ATOM 707 C C . PRO A 1 89 ? 30.450 6.922 -24.564 1.00 37.41 89 PRO A C 1
ATOM 709 O O . PRO A 1 89 ? 31.263 6.887 -23.636 1.00 37.41 89 PRO A O 1
ATOM 712 N N . HIS A 1 90 ? 29.469 7.816 -24.612 1.00 45.41 90 HIS A N 1
ATOM 713 C CA . HIS A 1 90 ? 28.947 8.470 -23.424 1.00 45.41 90 HIS A CA 1
ATOM 714 C C . HIS A 1 90 ? 27.587 7.840 -23.154 1.00 45.41 90 HIS A C 1
ATOM 716 O O . HIS A 1 90 ? 26.627 8.187 -23.823 1.00 45.41 90 HIS A O 1
ATOM 722 N N . ILE A 1 91 ? 27.508 6.913 -22.199 1.00 41.59 91 ILE A N 1
ATOM 723 C CA . ILE A 1 91 ? 26.224 6.559 -21.588 1.00 41.59 91 ILE A CA 1
ATOM 724 C C . ILE A 1 91 ? 26.350 6.820 -20.091 1.00 41.59 91 ILE A C 1
ATOM 726 O O . ILE A 1 91 ? 26.773 5.979 -19.300 1.00 41.59 91 ILE A O 1
ATOM 730 N N . ARG A 1 92 ? 26.018 8.068 -19.744 1.00 39.00 92 ARG A N 1
ATOM 731 C CA . ARG A 1 92 ? 25.330 8.404 -18.499 1.00 39.00 92 ARG A CA 1
ATOM 732 C C . ARG A 1 92 ? 23.879 7.967 -18.646 1.00 39.00 92 ARG A C 1
ATOM 734 O O . ARG A 1 92 ? 23.343 7.948 -19.748 1.00 39.00 92 ARG A O 1
ATOM 741 N N . SER A 1 93 ? 23.257 7.684 -17.511 1.00 47.44 93 SER A N 1
ATOM 742 C CA . SER A 1 93 ? 21.814 7.590 -17.313 1.00 47.44 93 SER A CA 1
ATOM 743 C C . SER A 1 93 ? 21.031 8.487 -18.276 1.00 47.44 93 SER A C 1
ATOM 745 O O . SER A 1 93 ? 21.091 9.710 -18.176 1.00 47.44 93 SER A O 1
ATOM 747 N N . GLY A 1 94 ? 20.309 7.858 -19.201 1.00 46.41 94 GLY A N 1
ATOM 748 C CA . GLY A 1 94 ? 19.482 8.557 -20.177 1.00 46.41 94 GLY A CA 1
ATOM 749 C C . GLY A 1 94 ? 19.605 8.007 -21.591 1.00 46.41 94 GLY A C 1
ATOM 750 O O . GLY A 1 94 ? 19.845 8.788 -22.492 1.00 46.41 94 GLY A O 1
ATOM 751 N N . ASP A 1 95 ? 19.395 6.703 -21.801 1.00 39.03 95 ASP A N 1
ATOM 752 C CA . ASP A 1 95 ? 19.251 6.152 -23.154 1.00 39.03 95 ASP A CA 1
ATOM 753 C C . ASP A 1 95 ? 17.994 5.282 -23.281 1.00 39.03 95 ASP A C 1
ATOM 755 O O . ASP A 1 95 ? 18.014 4.0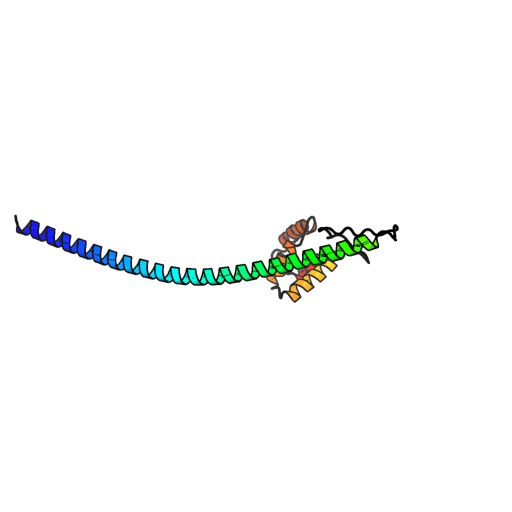56 -23.342 1.00 39.03 95 ASP A O 1
ATOM 759 N N . PHE A 1 96 ? 16.861 5.981 -23.396 1.00 46.28 96 PHE A N 1
ATOM 760 C CA . PHE A 1 96 ? 15.752 5.568 -24.266 1.00 46.28 96 PHE A CA 1
ATOM 761 C C . PHE A 1 96 ? 16.069 5.870 -25.754 1.00 46.28 96 PHE A C 1
ATOM 763 O O . PHE A 1 96 ? 15.169 5.903 -26.590 1.00 46.28 96 PHE A O 1
ATOM 770 N N . GLY A 1 97 ? 17.344 6.075 -26.106 1.00 42.91 97 GLY A N 1
ATOM 771 C CA . GLY A 1 97 ? 17.816 6.378 -27.450 1.00 42.91 97 GLY A CA 1
ATOM 772 C C . GLY A 1 97 ? 19.007 5.512 -27.863 1.00 42.91 97 GLY A C 1
ATOM 773 O O . GLY A 1 97 ? 20.142 5.872 -27.641 1.00 42.91 97 GLY A O 1
ATOM 774 N N . SER A 1 98 ? 18.729 4.433 -28.601 1.00 49.03 98 SER A N 1
ATOM 775 C CA . SER A 1 98 ? 19.618 3.845 -29.624 1.00 49.03 98 SER A CA 1
ATOM 776 C C . SER A 1 98 ? 20.940 3.162 -29.210 1.00 49.03 98 SER A C 1
ATOM 778 O O . SER A 1 98 ? 21.913 3.804 -28.841 1.00 49.03 98 SER A O 1
ATOM 780 N N . ASN A 1 99 ? 21.067 1.873 -29.564 1.00 38.75 99 ASN A N 1
ATOM 781 C CA . ASN A 1 99 ? 22.184 1.490 -30.438 1.00 38.75 99 ASN A CA 1
ATOM 782 C C . ASN A 1 99 ? 21.796 0.387 -31.452 1.00 38.75 99 ASN A C 1
ATOM 784 O O . ASN A 1 99 ? 21.870 -0.808 -31.191 1.00 38.75 99 ASN A O 1
ATOM 788 N N . ARG A 1 100 ? 21.293 0.873 -32.597 1.00 56.12 100 ARG A N 1
ATOM 789 C CA . ARG A 1 100 ? 21.542 0.488 -34.006 1.00 56.12 100 ARG A CA 1
ATOM 790 C C . ARG A 1 100 ? 21.781 -0.992 -34.364 1.00 56.12 100 ARG A C 1
ATOM 792 O O . ARG A 1 100 ? 22.921 -1.426 -34.379 1.00 56.12 100 ARG A O 1
ATOM 799 N N . VAL A 1 101 ? 20.726 -1.666 -34.841 1.00 39.53 101 VAL A N 1
ATOM 800 C CA . VAL A 1 101 ? 20.573 -2.225 -36.210 1.00 39.53 101 VAL A CA 1
ATOM 801 C C . VAL A 1 101 ? 19.060 -2.344 -36.452 1.00 39.53 101 VAL A C 1
ATOM 803 O O . VAL A 1 101 ? 18.403 -3.158 -35.817 1.00 39.53 101 VAL A O 1
ATOM 806 N N . GLY A 1 102 ? 18.510 -1.495 -37.325 1.00 35.44 102 GLY A N 1
ATOM 807 C CA . GLY A 1 102 ? 17.098 -1.501 -37.728 1.00 35.44 102 GLY A CA 1
ATOM 808 C C . GLY A 1 102 ? 16.128 -0.928 -36.690 1.00 35.44 102 GLY A C 1
ATOM 809 O O . GLY A 1 102 ? 15.583 -1.652 -35.869 1.00 35.44 102 GLY A O 1
ATOM 810 N N . THR A 1 103 ? 15.830 0.372 -36.750 1.00 37.75 103 THR A N 1
ATOM 811 C CA . THR A 1 103 ? 14.499 0.830 -36.320 1.00 37.75 103 THR A CA 1
ATOM 812 C C . THR A 1 103 ? 13.451 0.056 -37.133 1.00 37.75 103 THR A C 1
ATOM 814 O O . THR A 1 103 ? 13.629 -0.137 -38.337 1.00 37.75 103 THR A O 1
ATOM 817 N N . PRO A 1 104 ? 12.383 -0.410 -36.472 1.00 41.81 104 PRO A N 1
ATOM 818 C CA . PRO A 1 104 ? 11.423 0.518 -35.902 1.00 41.81 104 PRO A CA 1
ATOM 819 C C . PRO A 1 104 ? 11.210 0.297 -34.402 1.00 41.81 104 PRO A C 1
ATOM 821 O O . PRO A 1 104 ? 10.639 -0.705 -33.987 1.00 41.81 104 PRO A O 1
ATOM 824 N N . GLN A 1 105 ? 11.536 1.324 -33.606 1.00 62.12 105 GLN A N 1
ATOM 825 C CA . GLN A 1 105 ? 10.993 1.565 -32.258 1.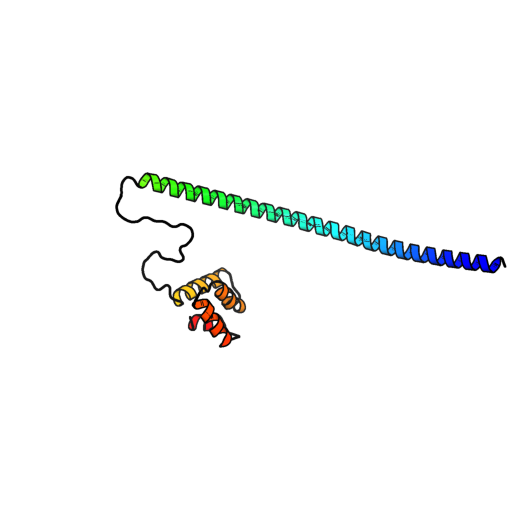00 62.12 105 GLN A CA 1
ATOM 826 C C . GLN A 1 105 ? 9.493 1.896 -32.361 1.00 62.12 105 GLN A C 1
ATOM 828 O O . GLN A 1 105 ? 9.030 2.962 -31.964 1.00 62.12 105 GLN A O 1
ATOM 833 N N . GLY A 1 106 ? 8.752 1.014 -33.019 1.00 70.44 106 GLY A N 1
ATOM 834 C CA . GLY A 1 106 ? 7.340 1.150 -33.282 1.00 70.44 106 GLY A CA 1
ATOM 835 C C . GLY A 1 106 ? 6.525 0.531 -32.152 1.00 70.44 106 GLY A C 1
ATOM 836 O O . GLY A 1 106 ? 7.034 -0.306 -31.395 1.00 70.44 106 GLY A O 1
ATOM 837 N N . PRO A 1 107 ? 5.238 0.879 -32.076 1.00 76.38 107 PRO A N 1
ATOM 838 C CA . PRO A 1 107 ? 4.303 0.316 -31.105 1.00 76.38 107 PRO A CA 1
ATOM 839 C C . PRO A 1 107 ? 4.352 -1.220 -31.023 1.00 76.38 107 PRO A C 1
ATOM 841 O O . PRO A 1 107 ? 4.392 -1.790 -29.935 1.00 76.38 107 PRO A O 1
ATOM 844 N N . ARG A 1 108 ? 4.523 -1.899 -32.165 1.00 81.06 108 ARG A N 1
ATOM 845 C CA . ARG A 1 108 ? 4.622 -3.368 -32.266 1.00 81.06 108 ARG A CA 1
ATOM 846 C C . ARG A 1 108 ? 5.774 -3.990 -31.476 1.00 81.06 108 ARG A C 1
ATOM 848 O O . ARG A 1 108 ? 5.609 -5.039 -30.849 1.00 81.06 108 ARG A O 1
ATOM 855 N N . GLU A 1 109 ? 6.954 -3.375 -31.485 1.00 81.56 109 GLU A N 1
ATOM 856 C CA . GLU A 1 109 ? 8.086 -3.894 -30.708 1.00 81.56 109 GLU A CA 1
ATOM 857 C C . GLU A 1 109 ? 7.890 -3.677 -29.210 1.00 81.56 109 GLU A C 1
ATOM 859 O O . GLU A 1 109 ? 8.273 -4.527 -28.397 1.00 81.56 109 GLU A O 1
ATOM 864 N N . TRP A 1 110 ? 7.275 -2.551 -28.848 1.00 85.56 110 TRP A N 1
ATOM 865 C CA . TRP A 1 110 ? 6.912 -2.252 -27.472 1.00 85.56 110 TRP A CA 1
ATOM 866 C C . TRP A 1 110 ? 5.874 -3.256 -26.953 1.00 85.56 110 TRP A C 1
ATOM 868 O O . TRP A 1 110 ? 6.099 -3.861 -25.904 1.00 85.56 110 TRP A O 1
ATOM 878 N N . VAL A 1 111 ? 4.835 -3.563 -27.739 1.00 88.50 111 VAL A N 1
ATOM 879 C CA . VAL A 1 111 ? 3.831 -4.596 -27.427 1.00 88.50 111 VAL A CA 1
ATOM 880 C C . VAL A 1 111 ? 4.492 -5.960 -27.212 1.00 88.50 111 VAL A C 1
ATOM 882 O O . VAL A 1 111 ? 4.166 -6.670 -26.258 1.00 88.50 111 VAL A O 1
ATOM 885 N N . ARG A 1 112 ? 5.476 -6.333 -28.042 1.00 87.75 112 ARG A N 1
ATOM 886 C CA . ARG A 1 112 ? 6.210 -7.600 -27.883 1.00 87.75 112 ARG A CA 1
ATOM 887 C C . ARG A 1 112 ? 6.988 -7.658 -26.564 1.00 87.75 112 ARG A C 1
ATOM 889 O O . ARG A 1 112 ? 7.007 -8.702 -25.908 1.00 87.75 112 ARG A O 1
ATOM 896 N N . LYS A 1 113 ? 7.628 -6.553 -26.166 1.00 87.06 113 LYS A N 1
ATOM 897 C CA . LYS A 1 113 ? 8.348 -6.446 -24.884 1.00 87.06 113 LYS A CA 1
ATOM 898 C C . LYS A 1 113 ? 7.384 -6.475 -23.696 1.00 87.06 113 LYS A C 1
ATOM 900 O O . LYS A 1 113 ? 7.635 -7.223 -22.754 1.00 87.06 113 LYS A O 1
ATOM 905 N N . ALA A 1 114 ? 6.270 -5.749 -23.774 1.00 87.56 114 ALA A N 1
ATOM 906 C CA . ALA A 1 114 ? 5.223 -5.750 -22.754 1.00 87.56 114 ALA A CA 1
ATOM 907 C C . ALA A 1 114 ? 4.623 -7.153 -22.562 1.00 87.56 114 ALA A C 1
ATOM 909 O O . ALA A 1 114 ? 4.540 -7.647 -21.441 1.00 87.56 114 ALA A O 1
ATOM 910 N N . ARG A 1 115 ? 4.336 -7.873 -23.656 1.00 89.44 115 ARG A N 1
ATOM 911 C CA . ARG A 1 115 ? 3.853 -9.263 -23.596 1.00 89.44 115 ARG A CA 1
ATOM 912 C C . ARG A 1 115 ? 4.851 -10.192 -22.898 1.00 89.44 115 ARG A C 1
ATOM 914 O O . ARG A 1 115 ? 4.449 -11.019 -22.083 1.00 89.44 115 ARG A O 1
ATOM 921 N N . LYS A 1 116 ? 6.151 -10.039 -23.179 1.00 90.88 116 LYS A N 1
ATOM 922 C CA . LYS A 1 116 ? 7.209 -10.801 -22.494 1.00 90.88 116 LYS A CA 1
ATOM 923 C C . LYS A 1 116 ? 7.252 -10.480 -20.997 1.00 90.88 116 LYS A C 1
ATOM 925 O O . LYS A 1 116 ? 7.380 -11.397 -20.193 1.00 90.88 116 LYS A O 1
ATOM 930 N N . TYR A 1 117 ? 7.115 -9.208 -20.628 1.00 89.12 117 TYR A N 1
ATOM 931 C CA . TYR A 1 117 ? 7.064 -8.773 -19.233 1.00 89.12 117 TYR A CA 1
ATOM 932 C C . TYR A 1 117 ? 5.873 -9.395 -18.488 1.00 89.12 117 TYR A C 1
ATOM 934 O O . TYR A 1 117 ? 6.064 -10.034 -17.456 1.00 89.12 117 TYR A O 1
ATOM 942 N N . PHE A 1 118 ? 4.663 -9.318 -19.050 1.00 92.06 118 PHE A N 1
ATOM 943 C CA . PHE A 1 118 ? 3.469 -9.902 -18.429 1.00 92.06 118 PHE A CA 1
ATOM 944 C C . PHE A 1 118 ? 3.568 -11.411 -18.239 1.00 92.06 118 PHE A C 1
ATOM 946 O O . PHE A 1 118 ? 3.104 -11.930 -17.228 1.00 92.06 118 PHE A O 1
ATOM 953 N N . HIS A 1 119 ? 4.198 -12.104 -19.188 1.00 88.94 119 HIS A N 1
ATOM 954 C CA . HIS A 1 119 ? 4.424 -13.540 -19.093 1.00 88.94 119 HIS A CA 1
ATOM 955 C C . HIS A 1 119 ? 5.399 -13.905 -17.964 1.00 88.94 119 HIS A C 1
ATOM 957 O O . HIS A 1 119 ? 5.126 -14.818 -17.192 1.00 88.94 119 HIS A O 1
ATOM 963 N N . ILE A 1 120 ? 6.513 -13.174 -17.833 1.00 90.56 120 ILE A N 1
ATOM 964 C CA . ILE A 1 120 ? 7.511 -13.415 -16.777 1.00 90.56 120 ILE A CA 1
ATOM 965 C C . ILE A 1 120 ? 6.915 -13.158 -15.390 1.00 90.56 120 ILE A C 1
ATOM 967 O O . ILE A 1 120 ? 7.163 -13.920 -14.460 1.00 90.56 120 ILE A O 1
ATOM 971 N N . HIS A 1 121 ? 6.119 -12.098 -15.258 1.00 88.81 121 HIS A N 1
ATOM 972 C CA . HIS A 1 121 ? 5.575 -11.655 -13.976 1.00 88.81 121 HIS A CA 1
ATOM 973 C C . HIS A 1 121 ? 4.170 -12.196 -13.668 1.00 88.81 121 HIS A C 1
ATOM 975 O O . HIS A 1 121 ? 3.596 -11.801 -12.660 1.00 88.81 121 HIS A O 1
ATOM 981 N N . GLN A 1 122 ? 3.623 -13.088 -14.508 1.00 90.00 122 GLN A N 1
ATOM 982 C CA . GLN A 1 122 ? 2.286 -13.686 -14.347 1.00 90.00 122 GLN A CA 1
ATOM 983 C C . GLN A 1 122 ? 1.194 -12.638 -14.071 1.00 90.00 122 GLN A C 1
ATOM 985 O O . GLN A 1 122 ? 0.366 -12.775 -13.174 1.00 90.00 122 GLN A O 1
ATOM 990 N N . VAL A 1 123 ? 1.226 -11.550 -14.840 1.00 89.81 123 VAL A N 1
ATOM 991 C CA . VAL A 1 123 ? 0.315 -10.416 -14.656 1.00 89.81 123 VAL A CA 1
ATOM 992 C C . VAL A 1 123 ? -1.101 -10.807 -15.084 1.00 89.81 123 VAL A C 1
ATOM 994 O O . VAL A 1 123 ? -1.303 -11.253 -16.218 1.00 89.81 123 VAL A O 1
ATOM 997 N N . ALA A 1 124 ? -2.072 -10.600 -14.188 1.00 88.88 124 ALA A N 1
ATOM 998 C CA . ALA A 1 124 ? -3.496 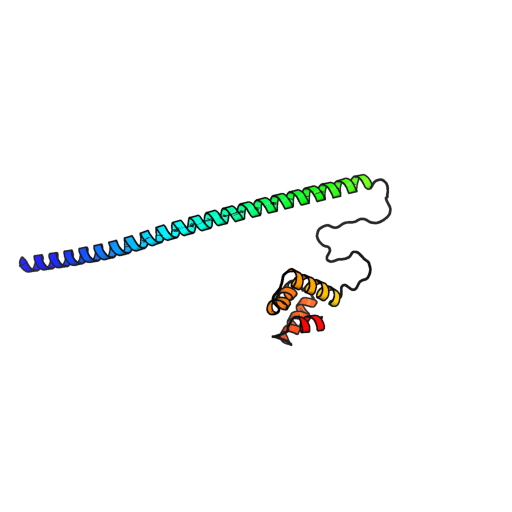-10.816 -14.446 1.00 88.88 124 ALA A CA 1
ATOM 999 C C . ALA A 1 124 ? -3.998 -9.942 -15.611 1.00 88.88 124 ALA A C 1
ATOM 1001 O O . ALA A 1 124 ? -3.527 -8.817 -15.790 1.00 88.88 124 ALA A O 1
ATOM 1002 N N . GLU A 1 125 ? -4.924 -10.459 -16.423 1.00 85.44 125 GLU A N 1
ATOM 1003 C CA . GLU A 1 125 ? -5.356 -9.834 -17.686 1.00 85.44 125 GLU A CA 1
ATOM 1004 C C . GLU A 1 125 ? -5.922 -8.425 -17.477 1.00 85.44 125 GLU A C 1
ATOM 1006 O O . GLU A 1 125 ? -5.642 -7.516 -18.258 1.00 85.44 125 GLU A O 1
ATOM 1011 N N . GLU A 1 126 ? -6.636 -8.234 -16.371 1.00 88.62 126 GLU A N 1
ATOM 1012 C CA . GLU A 1 126 ? -7.285 -6.988 -15.970 1.00 88.62 126 GLU A CA 1
ATOM 1013 C C . GLU A 1 126 ? -6.265 -5.886 -15.642 1.00 88.62 126 GLU A C 1
ATOM 1015 O O . GLU A 1 126 ? -6.555 -4.701 -15.769 1.00 88.62 126 GLU A O 1
ATOM 1020 N N . LEU A 1 127 ? -5.044 -6.267 -15.248 1.00 88.38 127 LEU A N 1
ATOM 1021 C CA . LEU A 1 127 ? -3.992 -5.335 -14.832 1.00 88.38 127 LEU A CA 1
ATOM 1022 C C . LEU A 1 127 ? -3.057 -4.929 -15.975 1.00 88.38 127 LEU A C 1
ATOM 1024 O O . LEU A 1 127 ? -2.316 -3.956 -15.846 1.00 88.38 127 LEU A O 1
ATOM 1028 N N . LYS A 1 128 ? -3.064 -5.651 -17.100 1.00 90.00 128 LYS A N 1
ATOM 1029 C CA . LYS A 1 128 ? -2.088 -5.456 -18.186 1.00 90.00 128 LYS A CA 1
ATOM 1030 C C . LYS A 1 128 ? -2.169 -4.070 -18.813 1.00 90.00 128 LYS A C 1
ATOM 1032 O O . LYS A 1 128 ? -1.133 -3.448 -19.032 1.00 90.00 128 LYS A O 1
ATOM 1037 N N . VAL A 1 129 ? -3.382 -3.588 -19.078 1.00 89.19 129 VAL A N 1
ATOM 1038 C CA . VAL A 1 129 ? -3.618 -2.275 -19.701 1.00 89.19 129 VAL A CA 1
ATOM 1039 C C . VAL A 1 129 ? -3.224 -1.142 -18.750 1.00 89.19 129 VAL A C 1
ATOM 1041 O O . VAL A 1 129 ? -2.487 -0.248 -19.155 1.00 89.19 129 VAL A O 1
ATOM 1044 N N . GLY A 1 130 ? -3.602 -1.234 -17.471 1.00 87.62 130 GLY A N 1
ATOM 1045 C CA . GLY A 1 130 ? -3.203 -0.250 -16.456 1.00 87.62 130 GLY A CA 1
ATOM 1046 C C . GLY A 1 130 ? -1.694 -0.235 -16.199 1.00 87.62 130 GLY A C 1
ATOM 1047 O O . GLY A 1 130 ? -1.091 0.823 -16.054 1.00 87.62 130 GLY A O 1
ATOM 1048 N N . ILE A 1 131 ? -1.033 -1.397 -16.222 1.00 86.38 131 ILE A N 1
ATOM 1049 C CA . ILE A 1 131 ? 0.431 -1.441 -16.129 1.00 86.38 131 ILE A CA 1
ATOM 1050 C C . ILE A 1 131 ? 1.062 -0.801 -17.364 1.00 86.38 131 ILE A C 1
ATOM 1052 O O . ILE A 1 131 ? 2.017 -0.043 -17.233 1.00 86.38 131 ILE A O 1
ATOM 1056 N N . ALA A 1 132 ? 0.534 -1.074 -18.556 1.00 87.62 132 ALA A N 1
ATOM 1057 C CA . ALA A 1 132 ? 1.004 -0.478 -19.798 1.00 87.62 132 ALA A CA 1
ATOM 1058 C C . ALA A 1 132 ? 0.901 1.051 -19.814 1.00 87.62 132 ALA A C 1
ATOM 1060 O O . ALA A 1 132 ? 1.863 1.695 -20.235 1.00 87.62 132 ALA A O 1
ATOM 1061 N N . GLU A 1 133 ? -0.202 1.615 -19.311 1.00 86.62 133 GLU A N 1
ATOM 1062 C CA . GLU A 1 133 ? -0.405 3.062 -19.155 1.00 86.62 133 GLU A CA 1
ATOM 1063 C C . GLU A 1 133 ? 0.775 3.728 -18.440 1.00 86.62 133 GLU A C 1
ATOM 1065 O O . GLU A 1 133 ? 1.330 4.700 -18.953 1.00 86.62 133 GLU A O 1
ATOM 1070 N N . MET A 1 134 ? 1.234 3.150 -17.322 1.00 85.81 134 MET A N 1
ATOM 1071 C CA . MET A 1 134 ? 2.338 3.703 -16.519 1.00 85.81 134 MET A CA 1
ATOM 1072 C C . MET A 1 134 ? 3.649 3.867 -17.303 1.00 85.81 134 MET A C 1
ATOM 1074 O O . MET A 1 134 ? 4.524 4.642 -16.907 1.00 85.81 134 MET A O 1
ATOM 1078 N N . TYR A 1 135 ? 3.819 3.120 -18.398 1.00 84.94 135 TYR A N 1
ATOM 1079 C CA . TYR A 1 135 ? 5.018 3.152 -19.234 1.00 84.94 135 TYR A CA 1
ATOM 1080 C C . TYR A 1 135 ? 4.844 3.954 -20.529 1.00 84.94 135 TYR A C 1
ATOM 1082 O O . TYR A 1 135 ? 5.836 4.170 -21.236 1.00 84.94 135 TYR A O 1
ATOM 1090 N N . LEU A 1 136 ? 3.633 4.422 -20.849 1.00 86.06 136 LEU A N 1
ATOM 1091 C CA . LEU A 1 136 ? 3.402 5.327 -21.972 1.00 86.06 136 LEU A CA 1
ATOM 1092 C C . LEU A 1 136 ? 3.844 6.746 -21.604 1.00 86.06 136 LEU A C 1
ATOM 1094 O O . LEU A 1 136 ? 3.649 7.221 -20.490 1.00 86.06 136 LEU A O 1
ATOM 1098 N N . LYS A 1 137 ? 4.453 7.454 -22.559 1.00 81.88 137 LYS A N 1
ATOM 1099 C CA . LYS A 1 137 ? 4.911 8.839 -22.369 1.00 81.88 137 LYS A CA 1
ATOM 1100 C C . LYS A 1 137 ? 4.558 9.703 -23.571 1.00 81.88 137 LYS A C 1
ATOM 1102 O O . LYS A 1 137 ? 4.500 9.227 -24.707 1.00 81.88 137 LYS A O 1
ATOM 1107 N N . GLY A 1 138 ? 4.359 10.996 -23.324 1.00 83.50 138 GLY A N 1
ATOM 1108 C CA . GLY A 1 138 ? 4.108 11.984 -24.373 1.00 83.50 138 GLY A CA 1
ATOM 1109 C C . GLY A 1 138 ? 2.864 11.654 -25.203 1.00 83.50 138 GLY A C 1
ATOM 1110 O O . GLY A 1 138 ? 1.796 11.394 -24.654 1.00 83.50 138 GLY A O 1
ATOM 1111 N N . LYS A 1 139 ? 3.001 11.645 -26.534 1.00 79.81 139 LYS A N 1
ATOM 1112 C CA . LYS A 1 139 ? 1.879 11.446 -27.471 1.00 79.81 139 LYS A CA 1
ATOM 1113 C C . LYS A 1 139 ? 1.148 10.108 -27.286 1.00 79.81 139 LYS A C 1
ATOM 1115 O O . LYS A 1 139 ? -0.060 10.063 -27.482 1.00 79.81 139 LYS A O 1
ATOM 1120 N N . ALA A 1 140 ? 1.850 9.052 -26.870 1.00 81.88 140 ALA A N 1
ATOM 1121 C CA . ALA A 1 140 ? 1.246 7.736 -26.654 1.00 81.88 140 ALA A CA 1
ATOM 1122 C C . ALA A 1 140 ? 0.319 7.711 -25.426 1.00 81.88 140 ALA A C 1
ATOM 1124 O O . ALA A 1 140 ? -0.716 7.057 -25.446 1.00 81.88 140 ALA A O 1
ATOM 1125 N N . HIS A 1 141 ? 0.654 8.476 -24.385 1.00 84.06 141 HIS A N 1
ATOM 1126 C CA . HIS A 1 141 ? -0.191 8.615 -23.196 1.00 84.06 141 HIS A CA 1
ATOM 1127 C C . HIS A 1 141 ? -1.457 9.436 -23.497 1.00 84.06 141 HIS A C 1
ATOM 1129 O O . HIS A 1 141 ? -2.546 9.115 -23.040 1.00 84.06 141 HIS A O 1
ATOM 1135 N N . ILE A 1 142 ? -1.341 10.466 -24.343 1.00 85.31 142 ILE A N 1
ATOM 1136 C CA . ILE A 1 142 ? -2.503 11.243 -24.806 1.00 85.31 142 ILE A CA 1
ATOM 1137 C C . ILE A 1 142 ? -3.444 10.365 -25.646 1.00 85.31 142 ILE A C 1
ATOM 1139 O O . ILE A 1 142 ? -4.657 10.406 -25.451 1.00 85.31 142 ILE A O 1
ATOM 1143 N N . TRP A 1 143 ? -2.893 9.547 -26.549 1.00 88.38 143 TRP A N 1
ATOM 1144 C CA . TRP A 1 143 ? -3.674 8.581 -27.325 1.00 88.38 143 TRP A CA 1
ATOM 1145 C C . TRP A 1 143 ? -4.386 7.562 -26.425 1.00 88.38 143 TRP A C 1
ATOM 1147 O O . TRP A 1 143 ? -5.570 7.308 -26.633 1.00 88.38 143 TRP A O 1
ATOM 1157 N N . PHE A 1 144 ? -3.715 7.058 -25.385 1.00 87.25 144 PHE A N 1
ATOM 1158 C CA . PHE A 1 144 ? -4.299 6.119 -24.424 1.00 87.25 144 PHE A CA 1
ATOM 1159 C C . PHE A 1 144 ? -5.583 6.652 -23.783 1.00 87.25 144 PHE A C 1
ATOM 1161 O O . PHE A 1 144 ? -6.585 5.945 -23.743 1.00 87.25 144 PHE A O 1
ATOM 1168 N N . HIS A 1 145 ? -5.603 7.916 -23.352 1.00 87.44 145 HIS A N 1
ATOM 1169 C CA . HIS A 1 145 ? -6.820 8.507 -22.788 1.00 87.44 145 HIS A CA 1
ATOM 1170 C C . HIS A 1 145 ? -7.975 8.568 -23.799 1.00 87.44 145 HIS A C 1
ATOM 1172 O O . HIS A 1 145 ? -9.122 8.325 -23.430 1.00 87.44 145 HIS A O 1
ATOM 1178 N N . GLY A 1 146 ? -7.687 8.841 -25.077 1.00 85.75 146 GLY A N 1
ATOM 1179 C CA . GLY A 1 146 ? -8.692 8.788 -26.146 1.00 85.75 146 GLY A CA 1
ATOM 1180 C C . GLY A 1 146 ? -9.172 7.363 -26.447 1.00 85.75 146 GLY A C 1
ATOM 1181 O O . GLY A 1 146 ? -10.362 7.139 -26.678 1.00 85.75 146 GLY A O 1
ATOM 1182 N N . PHE A 1 147 ? -8.263 6.390 -26.390 1.00 87.62 147 PHE A N 1
ATOM 1183 C CA . PHE A 1 147 ? -8.569 4.973 -26.563 1.00 87.62 147 PHE A CA 1
ATOM 1184 C C . PHE A 1 147 ? -9.470 4.447 -25.436 1.00 87.62 147 PHE A C 1
ATOM 1186 O O . PHE A 1 147 ? -10.503 3.851 -25.726 1.00 87.62 147 PHE A O 1
ATOM 1193 N N . VAL A 1 148 ? -9.151 4.741 -24.171 1.00 87.62 148 VAL A N 1
ATOM 1194 C CA . VAL A 1 148 ? -9.969 4.348 -23.007 1.00 87.62 148 VAL A CA 1
ATOM 1195 C C . VAL A 1 148 ? -11.340 5.024 -23.029 1.00 87.62 148 VAL A C 1
ATOM 1197 O O . VAL A 1 148 ? -12.339 4.387 -22.710 1.00 87.62 148 VAL A O 1
ATOM 1200 N N . ALA A 1 149 ? -11.419 6.285 -23.467 1.00 85.62 149 ALA A N 1
ATOM 1201 C CA . ALA A 1 149 ? -12.702 6.966 -23.643 1.00 85.62 149 ALA A CA 1
ATOM 1202 C C . ALA A 1 149 ? -13.598 6.283 -24.694 1.00 85.62 149 ALA A C 1
ATOM 1204 O O . ALA A 1 149 ? -14.821 6.339 -24.587 1.00 85.62 149 ALA A O 1
ATOM 1205 N N . SER A 1 150 ? -12.994 5.629 -25.689 1.00 85.12 150 SER A N 1
ATOM 1206 C CA . SER A 1 150 ? -13.705 4.889 -26.740 1.00 85.12 150 SER A CA 1
ATOM 1207 C C . SER A 1 150 ? -13.976 3.428 -26.354 1.00 85.12 150 SER A C 1
ATOM 1209 O O . SER A 1 150 ? -14.942 2.835 -26.830 1.00 85.12 150 SER A O 1
ATOM 1211 N N . HIS A 1 151 ? -13.152 2.853 -25.472 1.00 83.56 151 HIS A N 1
ATOM 1212 C CA . HIS A 1 151 ? -13.192 1.449 -25.065 1.00 83.56 151 HIS A CA 1
ATOM 1213 C C . HIS A 1 151 ? -12.938 1.302 -23.548 1.00 83.56 151 HIS A C 1
ATOM 1215 O O . HIS A 1 151 ? -11.833 0.940 -23.137 1.00 83.56 151 HIS A O 1
ATOM 1221 N N . PRO A 1 152 ? -13.949 1.555 -22.697 1.00 81.69 152 PRO A N 1
ATOM 1222 C CA . PRO A 1 152 ? -13.783 1.548 -21.240 1.00 81.69 152 PRO A CA 1
ATOM 1223 C C . PRO A 1 152 ? -13.408 0.170 -20.666 1.00 81.69 152 PRO A C 1
ATOM 1225 O O . PRO A 1 152 ? -12.690 0.105 -19.674 1.00 81.69 152 PRO A O 1
ATOM 1228 N N . ASP A 1 153 ? -13.809 -0.918 -21.332 1.00 83.56 153 ASP A N 1
ATOM 1229 C CA . ASP A 1 153 ? -13.492 -2.303 -20.941 1.00 83.56 153 ASP A CA 1
ATOM 1230 C C . ASP A 1 153 ? -12.416 -2.940 -21.841 1.00 83.56 153 ASP A C 1
ATOM 1232 O O . ASP A 1 153 ? -12.391 -4.159 -22.058 1.00 83.56 153 ASP A O 1
ATOM 1236 N N . ALA A 1 154 ? -11.540 -2.121 -22.432 1.00 79.69 154 ALA A N 1
ATOM 1237 C CA . ALA A 1 154 ? -10.511 -2.612 -23.337 1.00 79.69 154 ALA A C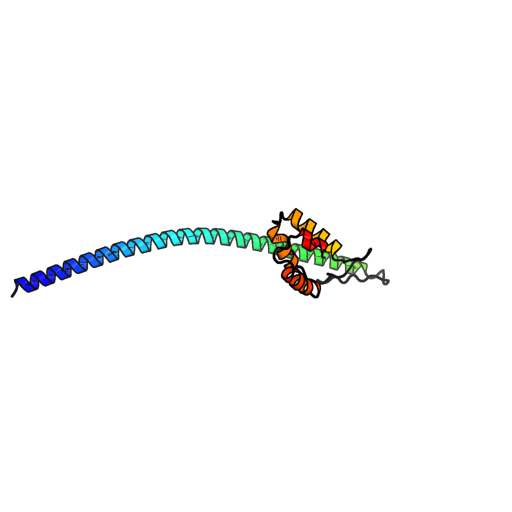A 1
ATOM 1238 C C . ALA A 1 154 ? -9.581 -3.618 -22.646 1.00 79.69 154 ALA A C 1
ATOM 1240 O O . ALA A 1 154 ? -8.886 -3.311 -21.678 1.00 79.69 154 ALA A O 1
ATOM 1241 N N . LYS A 1 155 ? -9.520 -4.827 -23.205 1.00 88.69 155 LYS A N 1
ATOM 1242 C CA . LYS A 1 155 ? -8.544 -5.849 -22.816 1.00 88.69 155 LYS A CA 1
ATOM 1243 C C . LYS A 1 155 ? -7.219 -5.620 -23.532 1.00 88.69 155 LYS A C 1
ATOM 1245 O O . LYS A 1 155 ? -7.163 -4.978 -24.582 1.00 88.69 155 LYS A O 1
ATOM 1250 N N . TRP A 1 156 ? -6.159 -6.233 -23.007 1.00 88.69 156 TRP A N 1
ATOM 1251 C CA . TRP A 1 156 ? -4.813 -6.122 -23.568 1.00 88.69 156 TRP A CA 1
ATOM 1252 C C . TRP A 1 156 ? -4.744 -6.472 -25.060 1.00 88.69 156 TRP A C 1
ATOM 1254 O O . TRP A 1 156 ? -3.988 -5.844 -25.790 1.00 88.69 156 TRP A O 1
ATOM 1264 N N . ASN A 1 157 ? -5.532 -7.445 -25.524 1.00 87.19 157 ASN A N 1
ATOM 1265 C CA . ASN A 1 157 ? -5.537 -7.846 -26.933 1.00 87.19 157 ASN A CA 1
ATOM 1266 C C . ASN A 1 157 ? -5.986 -6.712 -27.863 1.00 87.19 157 ASN A C 1
ATOM 1268 O O . ASN A 1 157 ? -5.280 -6.420 -28.819 1.00 87.19 157 ASN A O 1
ATOM 1272 N N . LEU A 1 158 ? -7.088 -6.031 -27.530 1.00 85.44 158 LEU A N 1
ATOM 1273 C CA . LEU A 1 158 ? -7.594 -4.897 -28.309 1.00 85.44 158 LEU A CA 1
ATOM 1274 C C . LEU A 1 158 ? -6.611 -3.720 -28.254 1.00 85.44 158 LEU A C 1
ATOM 1276 O O . LEU A 1 158 ? -6.269 -3.126 -29.268 1.00 85.44 158 LEU A O 1
ATOM 1280 N N . PHE A 1 159 ? -6.079 -3.446 -27.063 1.00 86.69 159 PHE A N 1
ATOM 1281 C CA . PHE A 1 159 ? -5.074 -2.406 -26.862 1.00 86.69 159 PHE A CA 1
ATOM 1282 C C . PHE A 1 159 ? -3.782 -2.649 -27.665 1.00 86.69 159 PHE A C 1
ATOM 1284 O O . PHE A 1 159 ? -3.168 -1.715 -28.170 1.00 86.69 159 PHE A O 1
ATOM 1291 N N . ALA A 1 160 ? -3.356 -3.907 -27.783 1.00 86.00 160 ALA A N 1
ATOM 1292 C CA . ALA A 1 160 ? -2.167 -4.303 -28.530 1.00 86.00 160 ALA A CA 1
ATOM 1293 C C . ALA A 1 160 ? -2.370 -4.303 -30.055 1.00 86.00 160 ALA A C 1
ATOM 1295 O O . ALA A 1 160 ? -1.377 -4.271 -30.781 1.00 86.00 160 ALA A O 1
ATOM 1296 N N . GLU A 1 161 ? -3.616 -4.397 -30.523 1.00 83.69 161 GLU A N 1
ATOM 1297 C CA . GLU A 1 161 ? -3.983 -4.330 -31.942 1.00 83.69 161 GLU A CA 1
ATOM 1298 C C . GLU A 1 161 ? -4.061 -2.883 -32.443 1.00 83.69 161 GLU A C 1
ATOM 1300 O O . GLU A 1 161 ? -3.606 -2.609 -33.554 1.00 83.69 161 GLU A O 1
ATOM 1305 N N . ASP A 1 162 ? -4.548 -1.965 -31.601 1.00 81.00 162 ASP A N 1
ATOM 1306 C CA . ASP A 1 162 ? -4.705 -0.540 -31.930 1.00 81.00 162 ASP A CA 1
ATOM 1307 C C . ASP A 1 162 ? -3.432 0.310 -31.706 1.00 81.00 162 ASP A C 1
ATOM 1309 O O . ASP A 1 162 ? -3.414 1.497 -32.043 1.00 81.00 162 ASP A O 1
ATOM 1313 N N . MET A 1 163 ? -2.366 -0.290 -31.156 1.00 75.38 163 MET A N 1
ATOM 1314 C CA . MET A 1 163 ? -1.024 0.302 -30.981 1.00 75.38 163 MET A CA 1
ATOM 1315 C C . MET A 1 163 ? -0.161 0.159 -32.239 1.00 75.38 163 MET A C 1
ATOM 1317 O O . MET A 1 163 ? 0.289 1.204 -32.762 1.00 75.38 163 MET A O 1
#

Organism: NCBI:txid126358

Secondary structure (DSSP, 8-state):
-HHHHHHHHHHHHHHHHHHHHHHHHHHHHHHHHHHHHHHHHHHHHHHHHHHHHHHHHHHHHHHHHHHHHHHHHHHHHHTGGG--SS------S--SS---S-----HHHHHHHHHHHHHHTT--HHHHHHHHHTT--THHHHHHHHHHHH-TT--HHHHHH--

Sequence (163 aa):
MSKTRSKVQEEHLKKINREMGELSASYRTVINKIDSSDLTLKVLENRQEKIDNIVTDINKKYETLVAMMAHISGNMKESKDKQAESFAPHIRSGDFGSNRVGTPQGPREWVRKARKYFHIHQVAEELKVGIAEMYLKGKAHIWFHGFVASHPDAKWNLFAEDM

Foldseek 3Di:
DVVVVVVVVVVVVVVVVVVVVVVVVVVVVVVVVVVVVVVVVVVVVVVVVVVVVVVVVVVVVVVVVVVVVVVVVVVVVVPPPPDPDDDDDDDDPDPPDDDDDDDDPDLLVVLVVLVVVCVVVVPDFQCSLVVVLVVDDDPRNVVSVVVCVVPVPDTSVNVSVVD

Radius of gyration: 35.04 Å; chains: 1; bounding box: 80×27×101 Å